Protein AF-A0A424YHZ7-F1 (afdb_monomer_lite)

Foldseek 3Di:
DDPVVVVVCVLVVQLQVQQLCQACPPPDPVVCCVPPVDRDAQDQHPVGGSGGDVSNVVD

Radius of gyration: 13.22 Å; chains: 1; bounding box: 26×23×38 Å

pLDDT: mean 97.17, std 2.84, range [79.31, 98.56]

Structure (mmCIF, N/CA/C/O backbone):
data_AF-A0A424YHZ7-F1
#
_entry.id   AF-A0A424YHZ7-F1
#
loop_
_atom_site.group_PDB
_atom_site.id
_atom_site.type_symbol
_atom_site.label_atom_id
_atom_site.label_alt_id
_atom_site.label_comp_id
_atom_site.label_asym_id
_atom_site.label_entity_id
_atom_site.label_seq_id
_atom_site.pdbx_PDB_ins_code
_atom_site.Cartn_x
_atom_site.Cartn_y
_atom_site.Cartn_z
_atom_site.occupancy
_atom_site.B_iso_or_equiv
_atom_site.auth_seq_id
_atom_site.auth_comp_id
_atom_site.auth_asym_id
_atom_site.auth_atom_id
_atom_site.pdbx_PDB_model_num
ATOM 1 N N . MET A 1 1 ? -17.288 10.197 14.318 1.00 79.31 1 MET A N 1
ATOM 2 C CA . MET A 1 1 ? -15.895 9.710 14.362 1.00 79.31 1 MET A CA 1
ATOM 3 C C . MET A 1 1 ? -15.165 10.467 15.462 1.00 79.31 1 MET A C 1
ATOM 5 O O . MET A 1 1 ? -15.132 11.693 15.419 1.00 79.31 1 MET A O 1
ATOM 9 N N . ASN A 1 2 ? -14.695 9.768 16.492 1.00 97.50 2 ASN A N 1
ATOM 10 C CA . ASN A 1 2 ? -13.998 10.363 17.638 1.00 97.50 2 ASN A CA 1
ATOM 11 C C . ASN A 1 2 ? -12.471 10.411 17.394 1.00 97.50 2 ASN A C 1
ATOM 13 O O . ASN A 1 2 ? -11.984 9.952 16.361 1.00 97.50 2 ASN A O 1
ATOM 17 N N . LEU A 1 3 ? -11.703 10.974 18.333 1.00 98.25 3 LEU A N 1
ATOM 18 C CA . LEU A 1 3 ? -10.244 11.073 18.198 1.00 98.25 3 LEU A CA 1
ATOM 19 C C . LEU A 1 3 ? -9.569 9.695 18.076 1.00 98.25 3 LEU A C 1
ATOM 21 O O . LEU A 1 3 ? -8.690 9.516 17.240 1.00 98.25 3 LEU A O 1
ATOM 25 N N . LYS A 1 4 ? -10.018 8.705 18.854 1.00 98.38 4 LYS A N 1
ATOM 26 C CA . LYS A 1 4 ? -9.499 7.331 18.810 1.00 98.38 4 LYS A CA 1
ATOM 27 C C . LYS A 1 4 ? -9.711 6.688 17.437 1.00 98.38 4 LYS A C 1
ATOM 29 O O . LYS A 1 4 ? -8.822 5.992 16.958 1.00 98.38 4 LYS A O 1
ATOM 34 N N . ASP A 1 5 ? -10.848 6.943 16.794 1.00 98.56 5 ASP A N 1
ATOM 35 C CA . ASP A 1 5 ? -11.128 6.444 15.444 1.00 98.56 5 ASP A CA 1
ATOM 36 C C . ASP A 1 5 ? -10.152 7.037 14.421 1.00 98.56 5 ASP A C 1
ATOM 38 O O . ASP A 1 5 ? -9.686 6.321 13.541 1.00 98.56 5 ASP A O 1
ATOM 42 N N . LYS A 1 6 ? -9.787 8.319 14.567 1.00 98.25 6 LYS A N 1
ATOM 43 C CA . LYS A 1 6 ? -8.794 8.967 13.696 1.00 98.25 6 LYS A CA 1
ATOM 44 C C . LYS A 1 6 ? -7.406 8.348 13.849 1.00 98.25 6 LYS A C 1
ATOM 46 O O . LYS A 1 6 ? -6.770 8.065 12.843 1.00 98.25 6 LYS A O 1
ATOM 51 N N . PHE A 1 7 ? -6.961 8.088 15.081 1.00 98.25 7 PHE A N 1
ATOM 52 C CA . PHE A 1 7 ? -5.679 7.414 15.324 1.00 98.25 7 PHE A CA 1
ATOM 53 C C . PHE A 1 7 ? -5.654 5.999 14.741 1.00 98.25 7 PHE A C 1
ATOM 55 O O . PHE A 1 7 ? -4.698 5.629 14.069 1.00 98.25 7 PHE A O 1
ATOM 62 N N . LYS A 1 8 ? -6.725 5.221 14.932 1.00 98.25 8 LYS A N 1
ATOM 63 C CA . LYS A 1 8 ? -6.843 3.893 14.314 1.00 98.25 8 LYS A CA 1
ATOM 64 C C . LYS A 1 8 ? -6.817 3.966 12.790 1.00 98.25 8 LYS A C 1
ATOM 66 O O . LYS A 1 8 ? -6.123 3.179 12.161 1.00 98.25 8 LYS A O 1
ATOM 71 N N . GLY A 1 9 ? -7.566 4.906 12.217 1.00 98.31 9 GLY A N 1
ATOM 72 C CA . GLY A 1 9 ? -7.614 5.122 10.776 1.00 98.31 9 GLY A CA 1
ATOM 73 C C . GLY A 1 9 ? -6.260 5.521 10.200 1.00 98.31 9 GLY A C 1
ATOM 74 O O . GLY A 1 9 ? -5.915 5.042 9.132 1.00 98.31 9 GLY A O 1
ATOM 75 N N . ALA A 1 10 ? -5.475 6.328 10.917 1.00 97.75 10 ALA A N 1
ATOM 76 C CA . ALA A 1 10 ? -4.117 6.669 10.508 1.00 97.75 10 ALA A CA 1
ATOM 77 C C . ALA A 1 10 ? -3.208 5.430 10.486 1.00 97.75 10 ALA A C 1
ATOM 79 O O . ALA A 1 10 ? -2.595 5.159 9.464 1.00 97.75 10 ALA A O 1
ATOM 80 N N . LEU A 1 11 ? -3.190 4.635 11.563 1.00 97.88 11 LEU A N 1
ATOM 81 C CA . LEU A 1 11 ? -2.341 3.439 11.649 1.00 97.88 11 LEU A CA 1
ATOM 82 C C . LEU A 1 11 ? -2.702 2.389 10.588 1.00 97.88 11 LEU A C 1
ATOM 84 O O . LEU A 1 11 ? -1.837 1.903 9.866 1.00 97.88 11 LEU A O 1
ATOM 88 N N . VAL A 1 12 ? -3.991 2.062 10.461 1.00 98.06 12 VAL A N 1
ATOM 89 C CA . VAL A 1 12 ? -4.455 1.088 9.460 1.00 98.06 12 VAL A CA 1
ATOM 90 C C . VAL A 1 12 ? -4.322 1.654 8.049 1.00 98.06 12 VAL A C 1
ATOM 92 O O . VAL A 1 12 ? -3.973 0.923 7.131 1.00 98.06 12 VAL A O 1
ATOM 95 N N . GLY A 1 13 ? -4.573 2.950 7.866 1.00 98.25 13 GLY A N 1
ATOM 96 C CA . GLY A 1 13 ? -4.448 3.626 6.580 1.00 98.25 13 GLY A CA 1
ATOM 97 C C . GLY A 1 13 ? -3.021 3.606 6.048 1.00 98.25 13 GLY A C 1
ATOM 98 O O . GLY A 1 13 ? -2.843 3.345 4.862 1.00 98.25 13 GLY A O 1
ATOM 99 N N . THR A 1 14 ? -2.016 3.804 6.906 1.00 98.12 14 THR A N 1
ATOM 100 C CA . THR A 1 14 ? -0.618 3.692 6.481 1.00 98.12 14 THR A CA 1
ATOM 101 C C . THR A 1 14 ? -0.269 2.261 6.084 1.00 98.12 14 THR A C 1
ATOM 103 O O . THR A 1 14 ? 0.241 2.069 4.988 1.00 98.12 14 THR A O 1
ATOM 106 N N . HIS A 1 15 ? -0.638 1.260 6.894 1.00 98.31 15 HIS A N 1
ATOM 107 C CA . HIS A 1 15 ? -0.442 -0.151 6.535 1.00 98.31 15 HIS A CA 1
ATOM 108 C C . HIS A 1 15 ? -1.097 -0.510 5.190 1.00 98.31 15 HIS A C 1
ATOM 110 O O . HIS A 1 15 ? -0.484 -1.156 4.345 1.00 98.31 15 HIS A O 1
ATOM 116 N N . VAL A 1 16 ? -2.341 -0.070 4.969 1.00 98.38 16 VAL A N 1
ATOM 117 C CA . VAL A 1 16 ? -3.063 -0.309 3.710 1.00 98.38 16 VAL A CA 1
ATOM 118 C C . VAL A 1 16 ? -2.378 0.392 2.538 1.00 98.38 16 VAL A C 1
ATOM 120 O O . VAL A 1 16 ? -2.270 -0.202 1.472 1.00 98.38 16 VAL A O 1
ATOM 123 N N . GLY A 1 17 ? -1.924 1.635 2.713 1.00 98.12 17 GLY A N 1
ATOM 124 C CA . GLY A 1 17 ? -1.223 2.384 1.670 1.00 98.12 17 GLY A CA 1
ATOM 125 C C . GLY A 1 17 ? 0.104 1.738 1.271 1.00 98.12 17 GLY A C 1
ATOM 126 O O . GLY A 1 17 ? 0.369 1.590 0.081 1.00 98.12 17 GLY A O 1
ATOM 127 N N . ASP A 1 18 ? 0.882 1.305 2.259 1.00 98.44 18 ASP A N 1
ATOM 128 C CA . ASP A 1 18 ? 2.138 0.574 2.086 1.00 98.44 18 ASP A CA 1
ATOM 129 C C . ASP A 1 18 ? 1.913 -0.744 1.319 1.00 98.44 18 ASP A C 1
ATOM 131 O O . ASP A 1 18 ? 2.422 -0.932 0.210 1.00 98.44 18 ASP A O 1
ATOM 135 N N . ALA A 1 19 ? 1.029 -1.608 1.829 1.00 98.31 19 ALA A N 1
ATOM 136 C CA . ALA A 1 19 ? 0.715 -2.891 1.201 1.00 98.31 19 ALA A CA 1
ATOM 137 C C . ALA A 1 19 ? 0.175 -2.747 -0.236 1.00 98.31 19 ALA A C 1
ATOM 139 O O . ALA A 1 19 ? 0.533 -3.526 -1.121 1.00 98.31 19 ALA A O 1
ATOM 140 N N . LEU A 1 20 ? -0.669 -1.738 -0.490 1.00 98.25 20 LEU A N 1
ATOM 141 C CA . LEU A 1 20 ? -1.233 -1.472 -1.816 1.00 98.25 20 LEU A CA 1
ATOM 142 C C . LEU A 1 20 ? -0.185 -0.907 -2.792 1.00 98.25 20 LEU A C 1
ATOM 144 O O . LEU A 1 20 ? -0.269 -1.151 -3.997 1.00 98.25 20 LEU A O 1
ATOM 148 N N . GLY A 1 21 ? 0.792 -0.153 -2.283 1.00 98.00 21 GLY A N 1
ATOM 149 C CA . GLY A 1 21 ? 1.870 0.457 -3.061 1.00 98.00 21 GLY A CA 1
ATOM 150 C C . GLY A 1 21 ? 3.009 -0.504 -3.406 1.00 98.00 21 GLY A C 1
ATOM 151 O O . GLY A 1 21 ? 3.586 -0.395 -4.490 1.00 98.00 21 GLY A O 1
ATOM 152 N N . MET A 1 22 ? 3.291 -1.487 -2.546 1.00 98.12 22 MET A N 1
ATOM 153 C CA . MET A 1 22 ? 4.411 -2.428 -2.692 1.00 98.12 22 MET A CA 1
ATOM 154 C C . MET A 1 22 ? 4.548 -3.074 -4.090 1.00 98.12 22 MET A C 1
ATOM 156 O O . MET A 1 22 ? 5.664 -3.113 -4.615 1.00 98.12 22 MET A O 1
ATOM 160 N N . PRO A 1 23 ? 3.481 -3.579 -4.748 1.00 97.88 23 PRO A N 1
ATOM 161 C CA . PRO A 1 23 ? 3.611 -4.241 -6.052 1.00 97.88 23 PRO A CA 1
ATOM 162 C C . PRO A 1 23 ? 4.032 -3.301 -7.196 1.00 97.88 23 PRO A C 1
ATOM 164 O O . PRO A 1 23 ? 4.468 -3.759 -8.258 1.00 97.88 23 PRO A O 1
ATOM 167 N N . VAL A 1 24 ? 3.839 -1.991 -7.021 1.00 97.69 24 VAL A N 1
ATOM 168 C CA . VAL A 1 24 ? 4.098 -0.961 -8.040 1.00 97.69 24 VAL A CA 1
ATOM 169 C C . VAL A 1 24 ? 5.223 -0.007 -7.655 1.00 97.69 24 VAL A C 1
ATOM 171 O O . VAL A 1 24 ? 5.514 0.933 -8.393 1.00 97.69 24 VAL A O 1
ATOM 174 N N . GLU A 1 25 ? 5.889 -0.269 -6.535 1.00 97.81 25 GLU A N 1
ATOM 175 C CA . GLU A 1 25 ? 7.020 0.512 -6.062 1.00 97.81 25 GLU A CA 1
ATOM 176 C C . GLU A 1 25 ? 8.109 0.635 -7.143 1.00 97.81 25 GLU A C 1
ATOM 178 O O . GLU A 1 25 ? 8.478 -0.336 -7.810 1.00 97.81 25 GLU A O 1
ATOM 183 N N . GLY A 1 26 ? 8.590 1.863 -7.359 1.00 97.56 26 GLY A N 1
ATOM 184 C CA . GLY A 1 26 ? 9.608 2.182 -8.364 1.00 97.56 26 GLY A CA 1
ATOM 185 C C . GLY A 1 26 ? 9.121 2.226 -9.820 1.00 97.56 26 GLY A C 1
ATOM 186 O O . GLY A 1 26 ? 9.915 2.543 -10.706 1.00 97.56 26 GLY A O 1
ATOM 187 N N . GLN A 1 27 ? 7.844 1.940 -10.104 1.00 98.00 27 GLN A N 1
ATOM 188 C CA . GLN A 1 27 ? 7.287 2.055 -11.457 1.00 98.00 27 GLN A CA 1
ATOM 189 C C . GLN A 1 27 ? 6.847 3.497 -11.763 1.00 98.00 27 GLN A C 1
ATOM 191 O O . GLN A 1 27 ? 6.313 4.181 -10.888 1.00 98.00 27 GLN A O 1
ATOM 196 N N . PRO A 1 28 ? 7.009 3.969 -13.013 1.00 98.06 28 PRO A N 1
ATOM 197 C CA . PRO A 1 28 ? 6.477 5.263 -13.416 1.00 98.06 28 PRO A CA 1
ATOM 198 C C . PRO A 1 28 ? 4.935 5.224 -13.492 1.00 98.06 28 PRO A C 1
ATOM 200 O O . PRO A 1 28 ? 4.369 4.184 -13.855 1.00 98.06 28 PRO A O 1
ATOM 203 N N . PRO A 1 29 ? 4.235 6.338 -13.203 1.00 97.25 29 PRO A N 1
ATOM 204 C CA . PRO A 1 29 ? 2.771 6.389 -13.201 1.00 97.25 29 PRO A CA 1
ATOM 205 C C . PRO A 1 29 ? 2.126 5.925 -14.511 1.00 97.25 29 PRO A C 1
ATOM 207 O O . PRO A 1 29 ? 1.091 5.260 -14.489 1.00 97.25 29 PRO A O 1
ATOM 210 N N . GLU A 1 30 ? 2.750 6.210 -15.656 1.00 98.19 30 GLU A N 1
ATOM 211 C CA . GLU A 1 30 ? 2.248 5.821 -16.977 1.00 98.19 30 GLU A CA 1
ATOM 212 C C . GLU A 1 30 ? 2.227 4.298 -17.144 1.00 98.19 30 GLU A C 1
ATOM 214 O O . GLU A 1 30 ? 1.292 3.747 -17.725 1.00 98.19 30 GLU A O 1
ATOM 219 N N . LEU A 1 31 ? 3.228 3.600 -16.593 1.00 98.25 31 LEU A N 1
ATOM 220 C CA . LEU A 1 31 ? 3.288 2.140 -16.616 1.00 98.25 31 LEU A CA 1
ATOM 221 C C . LEU A 1 31 ? 2.211 1.530 -15.713 1.00 98.25 31 LEU A C 1
ATOM 223 O O . LEU A 1 31 ? 1.575 0.551 -16.103 1.00 98.25 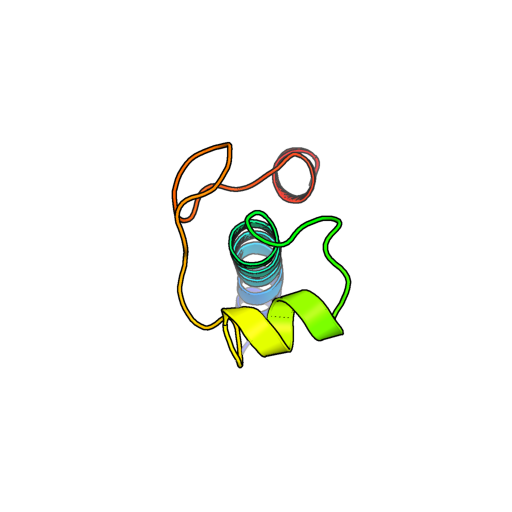31 LEU A O 1
ATOM 227 N N . ILE A 1 32 ? 1.976 2.122 -14.539 1.00 98.00 32 ILE A N 1
ATOM 228 C CA . ILE A 1 32 ? 0.932 1.680 -13.605 1.00 98.00 32 ILE A CA 1
ATOM 229 C C . ILE A 1 32 ? -0.449 1.850 -14.251 1.00 98.00 32 ILE A C 1
ATOM 231 O O . ILE A 1 32 ? -1.235 0.903 -14.288 1.00 98.00 32 ILE A O 1
ATOM 235 N N . GLN A 1 33 ? -0.717 3.018 -14.840 1.00 98.06 33 GLN A N 1
ATOM 236 C CA . GLN A 1 33 ? -1.961 3.308 -15.553 1.00 98.06 33 GLN A CA 1
ATOM 237 C C . GLN A 1 33 ? -2.175 2.361 -16.741 1.00 98.06 33 GLN A C 1
ATOM 239 O O . GLN A 1 33 ? -3.281 1.861 -16.932 1.00 98.06 33 GLN A O 1
ATOM 244 N N . MET A 1 34 ? -1.134 2.091 -17.534 1.00 98.25 34 MET A N 1
ATOM 245 C CA . MET A 1 34 ? -1.221 1.189 -18.686 1.00 98.25 34 MET A CA 1
ATOM 246 C C . MET A 1 34 ? -1.499 -0.261 -18.268 1.00 98.25 34 MET A C 1
ATOM 248 O O . MET A 1 34 ? -2.265 -0.952 -18.934 1.00 98.25 34 MET A O 1
ATOM 252 N N . ARG A 1 35 ? -0.867 -0.738 -17.188 1.00 96.81 35 ARG A N 1
ATOM 253 C CA . ARG A 1 35 ? -0.976 -2.138 -16.743 1.00 96.81 35 ARG A CA 1
ATOM 254 C C . ARG A 1 35 ? -2.237 -2.419 -15.936 1.00 96.81 35 ARG A C 1
ATOM 256 O O . ARG A 1 35 ? -2.812 -3.491 -16.088 1.00 96.81 35 ARG A O 1
ATOM 263 N N . PHE A 1 36 ? -2.629 -1.491 -15.068 1.00 96.25 36 PHE A N 1
ATOM 264 C CA . PHE A 1 36 ? -3.661 -1.728 -14.056 1.00 96.25 36 PHE A CA 1
ATOM 265 C C . PHE A 1 36 ? -4.861 -0.794 -14.193 1.00 96.25 36 PHE A C 1
ATOM 267 O O . PHE A 1 36 ? -5.918 -1.071 -13.633 1.00 96.25 36 PHE A O 1
ATOM 274 N N . GLY A 1 37 ? -4.723 0.324 -14.908 1.00 97.31 37 GLY A N 1
ATOM 275 C CA . GLY A 1 37 ? -5.699 1.407 -14.881 1.00 97.31 37 GLY A CA 1
ATOM 276 C C . GLY A 1 37 ? -5.663 2.138 -13.540 1.00 97.31 37 GLY A C 1
ATOM 277 O O . GLY A 1 37 ? -5.172 3.256 -13.444 1.00 97.31 37 GLY A O 1
ATOM 278 N N . GLN A 1 38 ? -6.144 1.472 -12.497 1.00 96.06 38 GLN A N 1
ATOM 279 C CA . GLN A 1 38 ? -6.079 1.911 -11.113 1.00 96.06 38 GLN A CA 1
ATOM 280 C C . GLN A 1 38 ? -5.836 0.696 -10.217 1.00 96.06 38 GLN A C 1
ATOM 282 O O . GLN A 1 38 ? -6.555 -0.300 -10.297 1.00 96.06 38 GLN A O 1
ATOM 287 N N . VAL A 1 39 ? -4.851 0.787 -9.326 1.00 96.38 39 VAL A N 1
ATOM 288 C CA . VAL A 1 39 ? -4.640 -0.241 -8.303 1.00 96.38 39 VAL A CA 1
ATOM 289 C C . VAL A 1 39 ? -5.732 -0.095 -7.245 1.00 96.38 39 VAL A C 1
ATOM 291 O O . VAL A 1 39 ? -5.817 0.928 -6.567 1.00 96.38 39 VAL A O 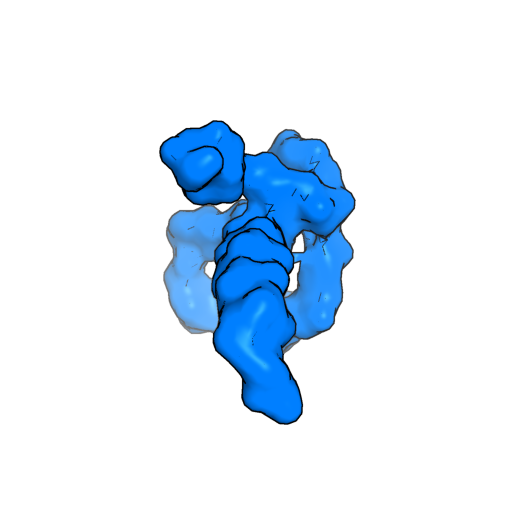1
ATOM 294 N N . THR A 1 40 ? -6.603 -1.098 -7.150 1.00 96.88 40 THR A N 1
ATOM 295 C CA . THR A 1 40 ? -7.762 -1.105 -6.236 1.00 96.88 40 THR A CA 1
ATOM 296 C C . THR A 1 40 ? -7.837 -2.359 -5.367 1.00 96.88 40 THR A C 1
ATOM 298 O O . THR A 1 40 ? -8.623 -2.396 -4.423 1.00 96.88 40 THR A O 1
ATOM 301 N N . GLU A 1 41 ? -6.994 -3.356 -5.638 1.00 97.19 41 GLU A N 1
ATOM 302 C CA . GLU A 1 41 ? -6.943 -4.626 -4.917 1.00 97.19 41 GLU A CA 1
ATOM 303 C C . GLU A 1 41 ? -5.528 -4.898 -4.402 1.00 97.19 41 GLU A C 1
ATOM 305 O O . GLU A 1 41 ? -4.541 -4.441 -4.984 1.00 97.19 41 GLU A O 1
ATOM 310 N N . MET A 1 42 ? -5.433 -5.671 -3.318 1.00 98.00 42 MET A N 1
ATOM 311 C CA . MET A 1 42 ? -4.155 -6.171 -2.817 1.00 98.00 42 MET A CA 1
ATOM 312 C C . MET A 1 42 ? -3.625 -7.235 -3.778 1.00 98.00 42 MET A C 1
ATOM 314 O O . MET A 1 42 ? -4.179 -8.329 -3.869 1.00 98.00 42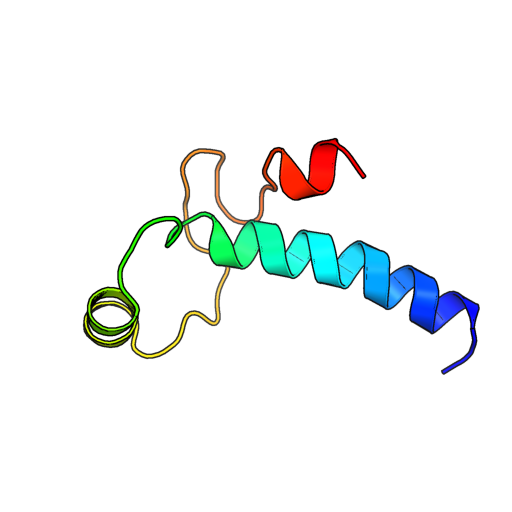 MET A O 1
ATOM 318 N N . MET A 1 43 ? -2.564 -6.898 -4.506 1.00 96.88 43 MET A N 1
ATOM 319 C CA . MET A 1 43 ? -1.936 -7.788 -5.481 1.00 96.88 43 MET A CA 1
ATOM 320 C C . MET A 1 43 ? -0.778 -8.557 -4.849 1.00 96.88 43 MET A C 1
ATOM 322 O O . MET A 1 43 ? -0.166 -8.094 -3.887 1.00 96.88 43 MET A O 1
ATOM 326 N N . GLU A 1 44 ? -0.441 -9.709 -5.429 1.00 97.44 44 GLU A N 1
ATOM 327 C CA . GLU A 1 44 ? 0.791 -10.410 -5.071 1.00 97.44 44 GLU A CA 1
ATOM 328 C C . GLU A 1 44 ? 2.018 -9.515 -5.288 1.00 97.44 44 GLU A C 1
ATOM 330 O O . GLU A 1 44 ? 2.158 -8.845 -6.316 1.00 97.44 44 GLU A O 1
ATOM 335 N N . ALA A 1 45 ? 2.906 -9.517 -4.296 1.00 95.56 45 ALA A N 1
ATOM 336 C CA . ALA A 1 45 ? 4.079 -8.656 -4.215 1.00 95.56 45 ALA A CA 1
ATOM 337 C C . ALA A 1 45 ? 5.288 -9.434 -3.684 1.00 95.56 45 ALA A C 1
ATOM 339 O O . ALA A 1 45 ? 5.199 -10.622 -3.377 1.00 95.56 45 ALA A O 1
ATOM 340 N N . ARG A 1 46 ? 6.428 -8.753 -3.525 1.00 96.19 46 ARG A N 1
ATOM 341 C CA . ARG A 1 46 ? 7.682 -9.371 -3.056 1.00 96.19 46 ARG A CA 1
ATOM 342 C C . ARG A 1 46 ? 7.584 -10.062 -1.685 1.00 96.19 46 ARG A C 1
ATOM 344 O O . ARG A 1 46 ? 8.350 -10.989 -1.445 1.00 96.19 46 ARG A O 1
ATOM 351 N N . LEU A 1 47 ? 6.668 -9.632 -0.815 1.00 97.31 47 LEU A N 1
ATOM 352 C CA . LEU A 1 47 ? 6.444 -10.207 0.520 1.00 97.31 47 LEU A CA 1
ATOM 353 C C . LEU A 1 47 ? 5.103 -10.966 0.637 1.00 97.31 47 LEU A C 1
ATOM 355 O O . LEU A 1 47 ? 4.799 -11.510 1.694 1.00 97.31 47 LEU A O 1
ATOM 359 N N . GLY A 1 48 ? 4.336 -11.062 -0.456 1.00 97.56 48 GLY A N 1
ATOM 360 C CA . GLY A 1 48 ? 2.998 -11.665 -0.505 1.00 97.56 48 GLY A CA 1
ATOM 361 C C . GLY A 1 48 ? 1.866 -10.632 -0.518 1.00 97.56 48 GLY A C 1
ATOM 362 O O . GLY A 1 48 ? 2.037 -9.496 -0.066 1.00 97.56 48 GLY A O 1
ATOM 363 N N . ALA A 1 49 ? 0.700 -11.012 -1.042 1.00 97.38 49 ALA A N 1
ATOM 364 C CA . ALA A 1 49 ? -0.458 -10.120 -1.126 1.00 97.38 49 ALA A CA 1
ATOM 365 C C . ALA A 1 49 ? -0.913 -9.589 0.247 1.00 97.38 49 ALA A C 1
ATOM 367 O O . ALA A 1 49 ? -1.130 -10.350 1.191 1.00 97.38 49 ALA A O 1
ATOM 368 N N . GLY A 1 50 ? -1.089 -8.267 0.347 1.00 97.31 50 GLY A N 1
ATOM 369 C CA . GLY A 1 50 ? -1.587 -7.596 1.556 1.00 97.31 50 GLY A CA 1
ATOM 370 C C . GLY A 1 50 ? -0.598 -7.548 2.727 1.00 97.31 50 GLY A C 1
ATOM 371 O O . GLY A 1 50 ? -0.970 -7.132 3.822 1.00 97.31 50 GLY A O 1
ATOM 37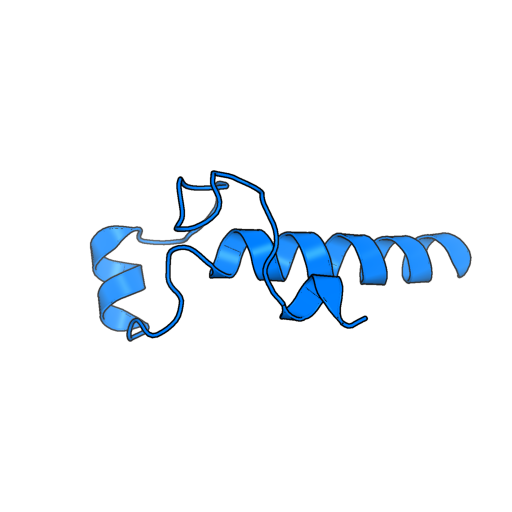2 N N . THR A 1 51 ? 0.646 -7.979 2.520 1.00 98.00 51 THR A N 1
ATOM 373 C CA . THR A 1 51 ? 1.730 -7.782 3.490 1.00 98.00 51 THR A CA 1
ATOM 374 C C . THR A 1 51 ? 2.282 -6.358 3.407 1.00 98.00 51 THR A C 1
ATOM 376 O O . THR A 1 51 ? 2.022 -5.648 2.441 1.00 98.00 51 THR A O 1
ATOM 379 N N . TYR A 1 52 ? 3.011 -5.926 4.435 1.00 97.62 52 TYR A N 1
ATOM 380 C CA . TYR A 1 52 ? 3.590 -4.583 4.536 1.00 97.62 52 TYR A CA 1
ATOM 381 C C . TYR A 1 52 ? 5.113 -4.598 4.332 1.00 97.62 52 TYR A C 1
ATOM 383 O O . TYR A 1 52 ? 5.721 -5.670 4.335 1.00 97.62 52 TYR A O 1
ATOM 391 N N . THR A 1 53 ? 5.716 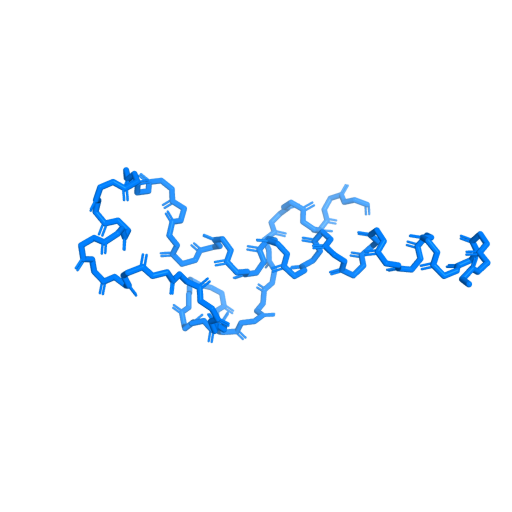-3.422 4.149 1.00 98.38 53 THR A N 1
ATOM 392 C CA . THR A 1 53 ? 7.164 -3.224 3.963 1.00 98.38 53 THR A CA 1
ATOM 393 C C . THR A 1 53 ? 7.815 -2.569 5.187 1.0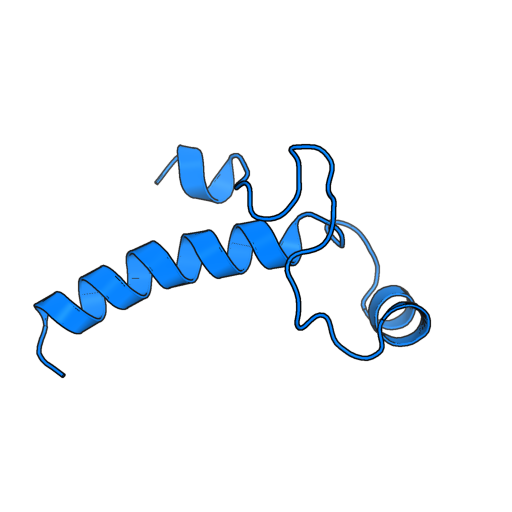0 98.38 53 THR A C 1
ATOM 395 O O . THR A 1 53 ? 7.190 -2.407 6.237 1.00 98.38 53 THR A O 1
ATOM 398 N N . ASP A 1 54 ? 9.085 -2.185 5.072 1.00 97.50 54 ASP A N 1
ATOM 399 C CA . ASP A 1 54 ? 9.805 -1.454 6.112 1.00 97.50 54 ASP A CA 1
ATOM 400 C C . ASP A 1 54 ? 9.112 -0.141 6.522 1.00 97.50 54 ASP A C 1
ATOM 402 O O . ASP A 1 54 ? 9.204 0.241 7.691 1.00 97.50 54 ASP A O 1
ATOM 406 N N . ASP A 1 55 ? 8.324 0.479 5.634 1.00 97.31 55 ASP A N 1
ATOM 407 C CA . ASP A 1 55 ? 7.525 1.676 5.935 1.00 97.31 55 ASP A CA 1
ATOM 408 C C . ASP A 1 55 ? 6.584 1.471 7.133 1.00 97.31 55 ASP A C 1
ATOM 410 O O . ASP A 1 55 ? 6.493 2.325 8.019 1.00 97.31 55 ASP A O 1
ATOM 414 N N . THR A 1 56 ? 5.878 0.335 7.188 1.00 97.81 56 THR A N 1
ATOM 415 C CA . THR A 1 56 ? 5.007 0.010 8.329 1.00 97.81 56 THR A CA 1
ATOM 416 C C . THR A 1 56 ? 5.784 -0.599 9.492 1.00 97.81 56 THR A C 1
ATOM 418 O O . THR A 1 56 ? 5.406 -0.385 10.643 1.00 97.81 56 THR A O 1
ATOM 421 N N . GLU A 1 57 ? 6.852 -1.356 9.228 1.00 97.56 57 GLU A N 1
ATOM 422 C CA . GLU A 1 57 ? 7.641 -2.019 10.277 1.00 97.56 57 GLU A CA 1
ATOM 423 C C . GLU A 1 57 ? 8.355 -1.024 11.205 1.00 97.56 57 GLU A C 1
ATOM 425 O O . GLU A 1 57 ? 8.510 -1.291 12.396 1.00 97.56 57 GLU A O 1
ATOM 430 N N . MET A 1 58 ? 8.787 0.120 10.668 1.00 96.06 58 MET A N 1
ATOM 431 C CA . MET A 1 58 ? 9.587 1.115 11.389 1.00 96.06 58 MET A CA 1
ATOM 432 C C . MET A 1 58 ? 8.768 2.201 12.113 1.00 96.06 58 MET A C 1
ATOM 434 O O . MET A 1 58 ? 9.367 3.102 12.710 1.00 96.06 58 MET A O 1
ATOM 438 N N . MET A 1 59 ? 7.433 2.145 12.056 1.00 86.44 59 MET A N 1
ATOM 439 C CA . MET A 1 59 ? 6.527 3.117 12.697 1.00 86.44 59 MET A CA 1
ATOM 440 C C . MET A 1 59 ? 6.192 2.820 14.160 1.00 86.44 59 MET A C 1
ATOM 442 O O . MET A 1 59 ? 6.058 1.638 14.542 1.00 86.44 59 MET A O 1
#

Sequence (59 aa):
MNLKDKFKGALVGTHVGDALGMPVEGQPPELIQMRFGQVTEMMEARLGAGTYTDDTEMM

Organism: NCBI:txid1795816

Secondary structure (DSSP, 8-state):
--HHHHHHHHHHHHHHHHHHHGGGTT--HHHHHHHHSS--S----TT-TT---HHHHT-

InterPro domains:
  IPR005502 ADP-ribosylation/Crystallin J1 [PF03747] (9-59)
  IPR036705 ADP-ribosylation/Crystallin J1 superfamily [G3DSA:1.10.4080.10] (1-59)
  IPR036705 ADP-ribosylation/Crystallin J1 superfamily [SSF101478] (2-59)